Protein AF-A0A971QHP8-F1 (afdb_monomer)

Mean predicted aligned error: 18.19 Å

Radius of gyration: 30.32 Å; Cα contacts (8 Å, |Δi|>4): 96; chains: 1; bounding box: 69×42×91 Å

pLDDT: mean 71.65, std 21.39, range [34.53, 94.69]

Secondary structure (DSSP, 8-state):
--HHHHHHHSSHHHHHHHHHHTTS-EEHHHHHHHHT--HHHHHHHHHHHHHTTSEEEEEETTEEEEEE-HHHHHHHHHHHHHHH---------------S-S--------------PPP--PPPP----------------------------

Sequence (153 aa):
MSDACYKALADGHRRRILAALCRRAIRAGDLARLVGLAPNTLSFHLRSLLAAGLVTATRQGRFLWYEAAEDAVRHWLADVAAQFGEPAAGPRPTAPEIPAQAVKAKPKFKDSSSRGPRPRRRKTPSANAPRTQRSAIGTADSVPDDILPTELL

Foldseek 3Di:
DAPLVCVLCVDPLSVVLLVVQAVHKDWLVVSCVVSVHDSVVSVVSVVSCVVLVQKDWDDDPPTIIIHGPVVSVVVNVVVVCVVPNPPPPDPDPPDPPPPPPPDPDDPPPDDPPDDDDDDDDDDDDDDDDDDDDDDDDDDDDDDDDDDDDDDDD

Structure (mmCIF, N/CA/C/O backbone):
data_AF-A0A971QHP8-F1
#
_entry.id   AF-A0A971QHP8-F1
#
loop_
_atom_site.group_PDB
_atom_site.id
_atom_site.type_symbol
_atom_site.label_atom_id
_atom_site.label_alt_id
_atom_site.label_comp_id
_atom_site.label_asym_id
_atom_site.label_entity_id
_atom_site.label_seq_id
_atom_site.pdbx_PDB_ins_code
_atom_site.Cartn_x
_atom_site.Cartn_y
_atom_site.Cartn_z
_atom_site.occupancy
_atom_site.B_iso_or_equiv
_atom_site.auth_seq_id
_atom_site.auth_comp_id
_atom_site.auth_asym_id
_atom_site.auth_atom_id
_atom_site.pdbx_PDB_model_num
ATOM 1 N N . MET A 1 1 ? 14.252 3.553 -6.697 1.00 58.84 1 MET A N 1
ATOM 2 C CA . MET A 1 1 ? 13.129 3.460 -5.735 1.00 58.84 1 MET A CA 1
ATOM 3 C C . MET A 1 1 ? 12.355 2.138 -5.882 1.00 58.84 1 MET A C 1
ATOM 5 O O . MET A 1 1 ? 11.171 2.078 -5.578 1.00 58.84 1 MET A O 1
ATOM 9 N N . SER A 1 2 ? 12.997 1.056 -6.344 1.00 70.69 2 SER A N 1
ATOM 10 C CA . SER A 1 2 ? 12.253 0.017 -7.080 1.00 70.69 2 SER A CA 1
ATOM 11 C C . SER A 1 2 ? 12.137 -1.310 -6.321 1.00 70.69 2 SER A C 1
ATOM 13 O O . SER A 1 2 ? 11.046 -1.865 -6.236 1.00 70.69 2 SER A O 1
ATOM 15 N N . ASP A 1 3 ? 13.209 -1.784 -5.680 1.00 86.75 3 ASP A N 1
ATOM 16 C CA . ASP A 1 3 ? 13.229 -3.108 -5.031 1.00 86.75 3 ASP A CA 1
ATOM 17 C C . ASP A 1 3 ? 12.254 -3.224 -3.842 1.00 86.75 3 ASP A C 1
ATOM 19 O O . ASP A 1 3 ? 11.463 -4.166 -3.744 1.00 86.75 3 ASP A O 1
ATOM 23 N N . ALA A 1 4 ? 12.217 -2.200 -2.982 1.00 87.94 4 ALA A N 1
ATOM 24 C CA . ALA A 1 4 ? 11.292 -2.142 -1.850 1.00 87.94 4 ALA A CA 1
ATOM 25 C C . ALA A 1 4 ? 9.819 -2.141 -2.297 1.00 87.94 4 ALA A C 1
ATOM 27 O O . ALA A 1 4 ? 8.991 -2.825 -1.690 1.00 87.94 4 ALA A O 1
ATOM 28 N N . CYS A 1 5 ? 9.501 -1.431 -3.384 1.00 90.25 5 CYS A N 1
ATOM 29 C CA . CYS A 1 5 ? 8.164 -1.399 -3.976 1.00 90.25 5 CYS A CA 1
ATOM 30 C C . CYS A 1 5 ? 7.777 -2.764 -4.555 1.00 90.25 5 CYS A C 1
ATOM 32 O O . CYS A 1 5 ? 6.693 -3.262 -4.253 1.00 90.25 5 CYS A O 1
ATOM 34 N N . TYR A 1 6 ? 8.674 -3.426 -5.295 1.00 91.06 6 TYR A N 1
ATOM 35 C CA . TYR A 1 6 ? 8.429 -4.780 -5.806 1.00 91.06 6 TYR A CA 1
ATOM 36 C C . TYR A 1 6 ? 8.197 -5.784 -4.672 1.00 91.06 6 TYR A C 1
ATOM 38 O O . TYR A 1 6 ? 7.214 -6.530 -4.686 1.00 91.06 6 TYR A O 1
ATOM 46 N N . LYS A 1 7 ? 9.025 -5.753 -3.624 1.00 91.50 7 LYS A N 1
ATOM 47 C CA . LYS A 1 7 ? 8.861 -6.610 -2.441 1.00 91.50 7 LYS A CA 1
ATOM 48 C C . LYS A 1 7 ? 7.550 -6.326 -1.700 1.00 91.50 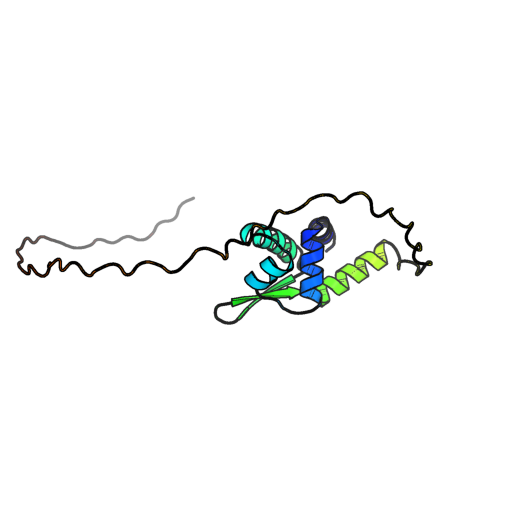7 LYS A C 1
ATOM 50 O O . LYS A 1 7 ? 6.845 -7.253 -1.277 1.00 91.50 7 LYS A O 1
ATOM 55 N N . ALA A 1 8 ? 7.178 -5.055 -1.560 1.00 91.56 8 ALA A N 1
ATOM 56 C CA . ALA A 1 8 ? 5.914 -4.655 -0.951 1.00 91.56 8 ALA A CA 1
ATOM 57 C C . ALA A 1 8 ? 4.704 -5.066 -1.805 1.00 91.56 8 ALA A C 1
ATOM 59 O O . ALA A 1 8 ? 3.673 -5.445 -1.255 1.00 91.56 8 ALA A O 1
ATOM 60 N N . LEU A 1 9 ? 4.815 -5.096 -3.128 1.00 91.06 9 LEU A N 1
ATOM 61 C CA . LEU A 1 9 ? 3.714 -5.477 -4.015 1.00 91.06 9 LEU A CA 1
ATOM 62 C C . LEU A 1 9 ? 3.669 -6.969 -4.353 1.00 91.06 9 LEU A C 1
ATOM 64 O O . LEU A 1 9 ? 2.664 -7.424 -4.898 1.00 91.06 9 LEU A O 1
ATOM 68 N N . ALA A 1 10 ? 4.677 -7.757 -3.970 1.00 92.19 10 ALA A N 1
ATOM 69 C CA . ALA A 1 10 ? 4.703 -9.206 -4.187 1.00 92.19 10 ALA A CA 1
ATOM 70 C C . ALA A 1 10 ? 3.540 -9.958 -3.497 1.00 92.19 10 ALA A C 1
ATOM 72 O O . ALA A 1 10 ? 3.102 -11.005 -3.970 1.00 92.19 10 ALA A O 1
ATOM 73 N N . ASP A 1 11 ? 2.965 -9.402 -2.427 1.00 93.31 11 ASP A N 1
ATOM 74 C CA . ASP A 1 11 ? 1.872 -10.021 -1.667 1.00 93.31 11 ASP A CA 1
ATOM 75 C C . ASP A 1 11 ? 0.479 -9.595 -2.152 1.00 93.31 11 ASP A C 1
ATOM 77 O O . ASP A 1 11 ? 0.194 -8.415 -2.374 1.00 93.31 11 ASP A O 1
ATOM 81 N N . GLY A 1 12 ? -0.424 -10.571 -2.273 1.00 92.75 12 GLY A N 1
ATOM 82 C CA . GLY A 1 12 ? -1.781 -10.344 -2.770 1.00 92.75 12 GLY A CA 1
ATOM 83 C C . GLY A 1 12 ? -2.645 -9.475 -1.853 1.00 92.75 12 GLY A C 1
ATOM 84 O O . GLY A 1 12 ? -3.439 -8.673 -2.349 1.00 92.75 12 GLY A O 1
ATOM 85 N N . HIS A 1 13 ? -2.487 -9.579 -0.531 1.00 92.38 13 HIS A N 1
ATOM 86 C CA . HIS A 1 13 ? -3.222 -8.735 0.410 1.00 92.38 13 HIS A CA 1
ATOM 87 C C . HIS A 1 13 ? -2.723 -7.290 0.365 1.00 92.38 13 HIS A C 1
ATOM 89 O O . HIS A 1 13 ? -3.545 -6.374 0.346 1.00 92.38 13 HIS A O 1
ATOM 95 N N . ARG A 1 14 ? -1.407 -7.071 0.252 1.00 93.94 14 ARG A N 1
ATOM 96 C CA . ARG A 1 14 ? -0.814 -5.732 0.084 1.00 93.94 14 ARG A CA 1
ATOM 97 C C . ARG A 1 14 ? -1.318 -5.038 -1.181 1.00 93.94 14 ARG A C 1
ATOM 99 O O . ARG A 1 14 ? -1.722 -3.880 -1.101 1.00 93.94 14 ARG A O 1
ATOM 106 N N . ARG A 1 15 ? -1.420 -5.753 -2.309 1.00 94.69 15 ARG A N 1
ATOM 107 C CA . ARG A 1 15 ? -2.021 -5.204 -3.543 1.00 94.69 15 ARG A CA 1
ATOM 108 C C . ARG A 1 15 ? -3.491 -4.819 -3.364 1.00 94.69 15 ARG A C 1
ATOM 110 O O . ARG A 1 15 ? -3.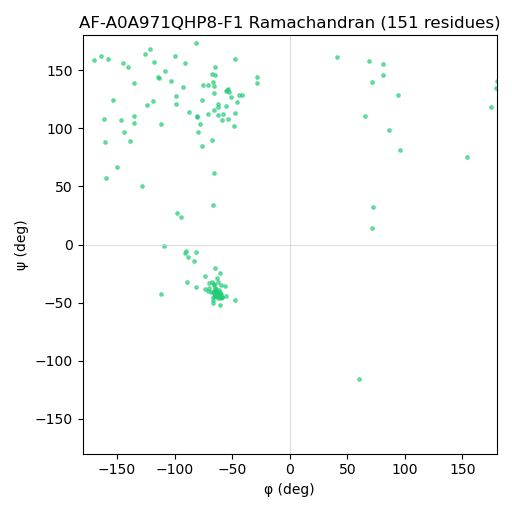901 -3.759 -3.823 1.00 94.69 15 ARG A O 1
ATOM 117 N N . ARG A 1 16 ? -4.285 -5.640 -2.664 1.00 93.75 16 ARG A N 1
ATOM 118 C CA . ARG A 1 16 ? -5.698 -5.327 -2.363 1.00 93.75 16 ARG A CA 1
ATOM 119 C C . ARG A 1 16 ? -5.841 -4.104 -1.460 1.00 93.75 16 ARG A C 1
ATOM 121 O O . ARG A 1 16 ? -6.721 -3.282 -1.696 1.00 93.75 16 ARG A O 1
ATOM 128 N N . ILE A 1 17 ? -4.981 -3.987 -0.447 1.00 94.12 17 ILE A N 1
ATOM 129 C CA . ILE A 1 17 ? -4.938 -2.826 0.448 1.00 94.12 17 ILE A CA 1
ATOM 130 C C . ILE A 1 17 ? -4.632 -1.564 -0.359 1.00 94.12 17 ILE A C 1
ATOM 132 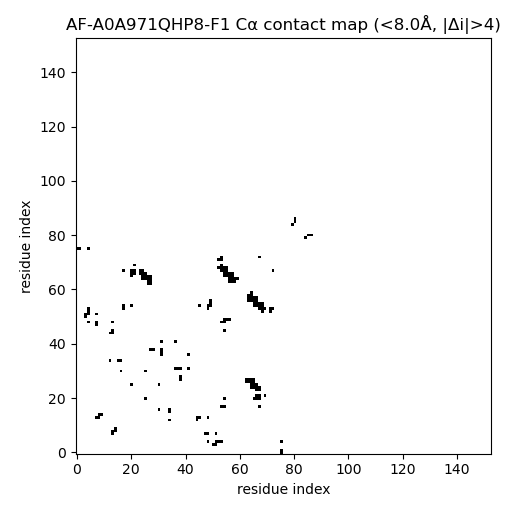O O . ILE A 1 17 ? -5.398 -0.607 -0.284 1.00 94.12 17 ILE A O 1
ATOM 136 N N . LEU A 1 18 ? -3.570 -1.581 -1.169 1.00 93.25 18 LEU A N 1
ATOM 137 C CA . LEU A 1 18 ? -3.194 -0.429 -1.985 1.00 93.25 18 LEU A CA 1
ATOM 138 C C . LEU A 1 18 ? -4.316 -0.040 -2.958 1.00 93.25 18 LEU A C 1
ATOM 140 O O . LEU A 1 18 ? -4.706 1.120 -2.995 1.00 93.25 18 LEU A O 1
ATOM 144 N N . ALA A 1 19 ? -4.915 -1.008 -3.658 1.00 92.75 19 ALA A N 1
ATOM 145 C CA . ALA A 1 19 ? -6.029 -0.754 -4.572 1.00 92.75 19 ALA A CA 1
ATOM 146 C C . ALA A 1 19 ? -7.248 -0.119 -3.876 1.00 92.75 19 ALA A C 1
ATOM 148 O O . ALA A 1 19 ? -7.935 0.710 -4.469 1.00 92.75 19 ALA A O 1
ATOM 149 N N . ALA A 1 20 ? -7.528 -0.484 -2.621 1.00 93.06 20 ALA A N 1
ATOM 150 C CA . ALA A 1 20 ? -8.586 0.154 -1.842 1.00 93.06 20 ALA A CA 1
ATOM 151 C C . ALA A 1 20 ? -8.234 1.608 -1.483 1.00 93.06 20 ALA A C 1
ATOM 153 O O . ALA A 1 20 ? -9.098 2.482 -1.572 1.00 93.06 20 ALA A O 1
ATOM 154 N N . LEU A 1 21 ? -6.975 1.862 -1.117 1.00 92.81 21 LEU A N 1
ATOM 155 C CA . LEU A 1 21 ? -6.473 3.178 -0.716 1.00 92.81 21 LEU A CA 1
ATOM 156 C C . LEU A 1 21 ? -6.297 4.148 -1.892 1.00 92.81 21 LEU A C 1
ATOM 158 O O . LEU A 1 21 ? -6.472 5.347 -1.705 1.00 92.81 21 LEU A O 1
ATOM 162 N N . CYS A 1 22 ? -6.052 3.647 -3.106 1.00 91.00 22 CYS A N 1
ATOM 163 C CA . CYS A 1 22 ? -6.045 4.462 -4.327 1.00 91.00 22 CYS A CA 1
ATOM 164 C C . CYS A 1 22 ? -7.421 5.059 -4.661 1.00 91.00 22 CYS A C 1
ATOM 166 O O . CYS A 1 22 ? -7.503 6.007 -5.430 1.00 91.00 22 CYS A O 1
ATOM 168 N N . ARG A 1 23 ? -8.517 4.503 -4.124 1.00 90.69 23 ARG A N 1
ATOM 169 C CA . ARG A 1 23 ? -9.875 5.008 -4.396 1.00 90.69 23 ARG A CA 1
ATOM 170 C C . ARG A 1 23 ? -10.301 6.092 -3.414 1.00 90.69 23 ARG A C 1
ATOM 172 O O . ARG A 1 23 ? -11.119 6.932 -3.769 1.00 90.69 23 ARG A O 1
ATOM 179 N N . ARG A 1 24 ? -9.835 6.010 -2.164 1.00 90.56 24 ARG A N 1
ATOM 180 C CA . ARG A 1 24 ? -10.126 6.968 -1.088 1.00 90.56 24 ARG A CA 1
ATOM 181 C C . ARG A 1 24 ? -9.249 6.698 0.130 1.00 90.56 24 ARG A C 1
ATOM 183 O O . ARG A 1 24 ? -8.854 5.557 0.363 1.00 90.56 24 ARG A O 1
ATOM 190 N N . ALA A 1 25 ? -9.090 7.707 0.982 1.00 91.62 25 ALA A N 1
ATOM 191 C CA . ALA A 1 25 ? -8.562 7.516 2.327 1.00 91.62 25 ALA A CA 1
ATOM 192 C C . ALA A 1 25 ? -9.524 6.668 3.188 1.00 91.62 25 ALA A C 1
ATOM 194 O O . ALA A 1 25 ? -10.749 6.849 3.167 1.00 91.62 25 ALA A O 1
ATOM 195 N N . ILE A 1 26 ? -8.979 5.718 3.954 1.00 91.25 26 ILE A N 1
ATOM 196 C CA . ILE A 1 26 ? -9.751 4.775 4.781 1.00 91.25 26 ILE A CA 1
ATOM 197 C C . ILE A 1 26 ? -9.116 4.662 6.171 1.00 91.25 26 ILE A C 1
ATOM 199 O O . ILE A 1 26 ? -7.899 4.575 6.322 1.00 91.25 26 ILE A O 1
ATOM 203 N N . ARG A 1 27 ? -9.950 4.617 7.217 1.00 93.50 27 ARG A N 1
ATOM 204 C CA . ARG A 1 27 ? -9.498 4.369 8.595 1.00 93.50 27 ARG A CA 1
ATOM 205 C C . ARG A 1 27 ? -8.975 2.946 8.761 1.00 93.50 27 ARG A C 1
ATOM 207 O O . ARG A 1 27 ? -9.568 2.009 8.230 1.00 93.50 27 ARG A O 1
ATOM 214 N N . ALA A 1 28 ? -7.970 2.763 9.616 1.00 86.56 28 ALA A N 1
ATOM 215 C CA . ALA A 1 28 ? -7.362 1.455 9.903 1.00 86.56 28 ALA A CA 1
ATOM 216 C C . ALA A 1 28 ? -8.392 0.336 10.179 1.00 86.56 28 ALA A C 1
ATOM 218 O O . ALA A 1 28 ? -8.331 -0.748 9.603 1.00 86.56 28 ALA A O 1
ATOM 219 N N . GLY A 1 29 ? -9.381 0.618 11.036 1.00 87.94 29 GLY A N 1
ATOM 220 C CA . GLY A 1 29 ? -10.411 -0.355 11.411 1.00 87.94 29 GLY A CA 1
ATOM 221 C C . GLY A 1 29 ? -11.403 -0.680 10.290 1.00 87.94 29 GLY A C 1
ATOM 222 O O . GLY A 1 29 ? -11.858 -1.817 10.187 1.00 87.94 29 GLY A O 1
ATOM 223 N N . ASP A 1 30 ? -11.723 0.292 9.432 1.00 90.00 30 ASP A N 1
ATOM 224 C CA . ASP A 1 30 ? -12.583 0.068 8.263 1.00 90.00 30 ASP A CA 1
ATOM 225 C C . ASP A 1 30 ? -11.837 -0.707 7.175 1.00 90.00 30 ASP A C 1
ATOM 227 O O . ASP A 1 30 ? -12.406 -1.600 6.550 1.00 90.00 30 ASP A O 1
ATOM 231 N N . LEU A 1 31 ? -10.548 -0.412 6.992 1.00 91.50 31 LEU A N 1
ATOM 232 C CA . LEU A 1 31 ? -9.680 -1.090 6.037 1.00 91.50 31 LEU A CA 1
ATOM 233 C C . LEU A 1 31 ? -9.510 -2.576 6.388 1.00 91.50 31 LEU A C 1
ATOM 235 O O . LEU A 1 31 ? -9.589 -3.428 5.505 1.00 91.50 31 LEU A O 1
ATOM 239 N N . ALA A 1 32 ? -9.367 -2.898 7.679 1.00 90.56 32 ALA A N 1
ATOM 240 C CA . ALA A 1 32 ? -9.304 -4.280 8.162 1.00 90.56 32 ALA A CA 1
ATOM 241 C C . ALA A 1 32 ? -10.570 -5.066 7.798 1.00 90.56 32 ALA A C 1
ATOM 243 O O . ALA A 1 32 ? -10.485 -6.178 7.276 1.00 90.56 32 ALA A O 1
ATOM 244 N N . ARG A 1 33 ? -11.745 -4.455 8.007 1.00 90.69 33 ARG A N 1
ATOM 245 C CA . ARG A 1 33 ? -13.038 -5.046 7.638 1.00 90.69 33 ARG A CA 1
ATOM 246 C C . ARG A 1 33 ? -13.187 -5.218 6.130 1.00 90.69 33 ARG A C 1
ATOM 248 O O . ARG A 1 33 ? -13.647 -6.265 5.694 1.00 90.69 33 ARG A O 1
ATOM 255 N N . LEU A 1 34 ? -12.780 -4.219 5.348 1.00 90.25 34 LEU A N 1
ATOM 256 C CA . LEU A 1 34 ? -12.912 -4.226 3.890 1.00 90.25 34 LEU A CA 1
ATOM 257 C C . LEU A 1 34 ? -12.070 -5.328 3.236 1.00 90.25 34 LEU A C 1
ATOM 259 O O . LEU A 1 34 ? -12.531 -5.977 2.303 1.00 90.25 34 LEU A O 1
ATOM 263 N N . VAL A 1 35 ? -10.850 -5.553 3.728 1.00 89.69 35 VAL A N 1
ATOM 264 C CA . VAL A 1 35 ? -9.937 -6.575 3.183 1.00 89.69 35 VAL A CA 1
ATOM 265 C C . VAL A 1 35 ? -10.146 -7.948 3.848 1.00 89.69 35 VAL A C 1
ATOM 267 O O . VAL A 1 35 ? -9.632 -8.952 3.357 1.00 89.69 35 VAL A O 1
ATOM 270 N N . GLY A 1 36 ? -10.919 -8.014 4.938 1.00 90.75 36 GLY A N 1
ATOM 271 C CA . GLY A 1 36 ? -11.182 -9.247 5.683 1.00 90.75 36 GLY A CA 1
ATOM 272 C C . GLY A 1 36 ? -9.975 -9.741 6.486 1.00 90.75 36 GLY A C 1
ATOM 273 O O . GLY A 1 36 ? -9.784 -10.946 6.629 1.00 90.75 36 GLY A O 1
ATOM 274 N N . LEU A 1 37 ? -9.136 -8.825 6.980 1.00 90.88 37 LEU A N 1
ATOM 275 C CA . LEU A 1 37 ? -7.917 -9.144 7.727 1.00 90.88 37 LEU A CA 1
ATOM 276 C C . LEU A 1 37 ? -8.051 -8.803 9.210 1.00 90.88 37 LEU A C 1
ATOM 278 O O . LEU A 1 37 ? -8.698 -7.827 9.593 1.00 90.88 37 LEU A O 1
ATOM 282 N N . ALA A 1 38 ? -7.360 -9.575 10.050 1.00 92.06 38 ALA A N 1
ATOM 283 C CA . ALA A 1 38 ? -7.202 -9.233 11.456 1.00 92.06 38 ALA A CA 1
ATOM 284 C C . ALA A 1 38 ? -6.391 -7.923 11.608 1.00 92.06 38 ALA A C 1
ATOM 286 O O . ALA A 1 38 ? -5.449 -7.700 10.840 1.00 92.06 38 ALA A O 1
ATOM 287 N N . PRO A 1 39 ? -6.679 -7.075 12.618 1.00 87.44 39 PRO A N 1
ATOM 288 C CA . PRO A 1 39 ? -5.992 -5.789 12.801 1.00 87.44 39 PRO A CA 1
ATOM 289 C C . PRO A 1 39 ? -4.463 -5.896 12.923 1.00 87.44 39 PRO A C 1
ATOM 291 O O . PRO A 1 39 ? -3.734 -5.049 12.404 1.00 87.44 39 PRO A O 1
ATOM 294 N N . ASN A 1 40 ? -3.968 -6.958 13.568 1.00 90.56 40 ASN A N 1
ATOM 295 C CA . ASN A 1 40 ? -2.532 -7.202 13.715 1.00 90.56 40 ASN A CA 1
ATOM 296 C C . ASN A 1 40 ? -1.869 -7.495 12.355 1.00 90.56 40 ASN A C 1
ATOM 298 O O . ASN A 1 40 ? -0.879 -6.868 11.980 1.00 90.56 40 ASN A O 1
ATOM 302 N N . THR A 1 41 ? -2.482 -8.384 11.568 1.00 91.19 41 THR A N 1
ATOM 303 C CA . THR A 1 41 ? -2.030 -8.731 10.214 1.00 91.19 41 THR A CA 1
ATOM 304 C C . THR A 1 41 ? -2.061 -7.516 9.290 1.00 91.19 41 THR A C 1
ATOM 306 O O . THR A 1 41 ? -1.092 -7.259 8.579 1.00 91.19 41 THR A O 1
ATOM 309 N N . LEU A 1 42 ? -3.124 -6.707 9.345 1.00 92.38 42 LEU A N 1
ATOM 310 C CA . LEU A 1 42 ? -3.202 -5.469 8.569 1.00 92.38 42 LEU A CA 1
ATOM 311 C C . LEU A 1 42 ? -2.049 -4.515 8.917 1.00 92.38 42 LEU A C 1
ATOM 313 O O . LEU A 1 42 ? -1.401 -3.986 8.019 1.00 92.38 42 LEU A O 1
ATOM 317 N N . SER A 1 43 ? -1.757 -4.334 10.206 1.00 91.88 43 SER A N 1
ATOM 318 C CA . SER A 1 43 ? -0.677 -3.453 10.674 1.00 91.88 43 SER A CA 1
ATOM 319 C C . SER A 1 43 ? 0.703 -3.908 10.188 1.00 91.88 43 SER A C 1
ATOM 321 O O . SER A 1 43 ? 1.584 -3.083 9.942 1.00 91.88 43 SER A O 1
ATOM 323 N N . PHE A 1 44 ? 0.912 -5.218 10.029 1.00 92.44 44 PHE A N 1
ATOM 324 C CA . PHE A 1 44 ? 2.119 -5.763 9.406 1.00 92.44 44 PHE A CA 1
ATOM 325 C C . PHE A 1 44 ? 2.206 -5.400 7.916 1.00 92.44 44 PHE A C 1
ATOM 327 O O . PHE A 1 44 ? 3.208 -4.836 7.482 1.00 92.44 44 PHE A O 1
ATOM 334 N N . HIS A 1 45 ? 1.141 -5.637 7.145 1.00 93.00 45 HIS A N 1
ATOM 335 C CA . HIS A 1 45 ? 1.100 -5.288 5.720 1.00 93.00 45 HIS A CA 1
ATOM 336 C C . HIS A 1 45 ? 1.263 -3.780 5.473 1.00 93.00 45 HIS A C 1
ATOM 338 O O . HIS A 1 45 ? 1.995 -3.384 4.565 1.00 93.00 45 HIS A O 1
ATOM 344 N N . LEU A 1 46 ? 0.627 -2.945 6.299 1.00 92.69 46 LEU A N 1
ATOM 345 C CA . LEU A 1 46 ? 0.727 -1.487 6.219 1.00 92.69 46 LEU A CA 1
ATOM 346 C C . LEU A 1 46 ? 2.140 -0.990 6.517 1.00 92.69 46 LEU A C 1
ATOM 348 O O . LEU A 1 46 ? 2.598 -0.084 5.835 1.00 92.69 46 LEU A O 1
ATOM 352 N N . ARG A 1 47 ? 2.863 -1.601 7.465 1.00 93.38 47 ARG A N 1
ATOM 353 C CA . ARG A 1 47 ? 4.274 -1.260 7.711 1.00 93.38 47 ARG A CA 1
ATOM 354 C C . ARG A 1 47 ? 5.145 -1.497 6.482 1.00 93.38 47 ARG A C 1
ATOM 356 O O . ARG A 1 47 ? 5.952 -0.638 6.154 1.00 93.38 47 ARG A O 1
ATOM 363 N N . SER A 1 48 ? 4.967 -2.618 5.781 1.00 93.06 48 SER A N 1
ATOM 364 C CA . SER A 1 48 ? 5.711 -2.872 4.538 1.00 93.06 48 SER A CA 1
ATOM 365 C C . SER A 1 48 ? 5.364 -1.873 3.433 1.00 93.06 48 SER A C 1
ATOM 367 O O . SER A 1 48 ? 6.254 -1.441 2.711 1.00 93.06 48 SER A O 1
ATOM 369 N N . LEU A 1 49 ? 4.088 -1.499 3.303 1.00 92.00 49 LEU A N 1
ATOM 370 C CA . LEU A 1 49 ? 3.651 -0.525 2.300 1.00 92.00 49 LEU A CA 1
ATOM 371 C C . LEU A 1 49 ? 4.129 0.904 2.628 1.00 92.00 49 LEU A C 1
ATOM 373 O O . LEU A 1 49 ? 4.532 1.627 1.721 1.00 92.00 49 LEU A O 1
ATOM 377 N N . LEU A 1 50 ? 4.144 1.283 3.911 1.00 93.06 50 LEU A N 1
ATOM 378 C CA . LEU A 1 50 ? 4.704 2.549 4.400 1.00 93.06 50 LEU A CA 1
ATOM 379 C C . LEU A 1 50 ? 6.217 2.614 4.179 1.00 93.06 50 LEU A C 1
ATOM 381 O O . LEU A 1 50 ? 6.721 3.623 3.705 1.00 93.06 50 LEU A O 1
ATOM 385 N N . ALA A 1 51 ? 6.939 1.529 4.478 1.00 92.12 51 ALA A N 1
ATOM 386 C CA . ALA A 1 51 ? 8.383 1.451 4.255 1.00 92.12 51 ALA A CA 1
ATOM 387 C C . ALA A 1 51 ? 8.755 1.564 2.766 1.00 92.12 51 ALA A C 1
ATOM 389 O O . ALA A 1 51 ? 9.829 2.055 2.440 1.00 92.12 51 ALA A O 1
ATOM 390 N N . ALA A 1 52 ? 7.866 1.130 1.868 1.00 92.06 52 ALA A N 1
ATOM 391 C CA . ALA A 1 52 ? 8.017 1.316 0.428 1.00 92.06 52 ALA A CA 1
ATOM 392 C C . ALA A 1 52 ? 7.575 2.708 -0.066 1.00 92.06 52 ALA A C 1
ATOM 394 O O . ALA A 1 52 ? 7.746 3.007 -1.241 1.00 92.06 52 ALA A O 1
ATOM 395 N N . GLY A 1 53 ? 6.985 3.549 0.792 1.00 92.62 53 GLY A N 1
ATOM 396 C CA . GLY A 1 53 ? 6.504 4.882 0.420 1.00 92.62 53 GLY A CA 1
ATOM 397 C C . GLY A 1 53 ? 5.260 4.892 -0.476 1.00 92.62 53 GLY A C 1
ATOM 398 O O . GLY A 1 53 ? 4.937 5.925 -1.047 1.00 92.62 53 GLY A O 1
ATOM 399 N N . LEU A 1 54 ? 4.547 3.766 -0.611 1.00 92.12 54 LEU A N 1
ATOM 400 C CA . LEU A 1 54 ? 3.365 3.652 -1.486 1.00 92.12 54 LEU A CA 1
ATOM 401 C C . LEU A 1 54 ? 2.069 4.158 -0.831 1.00 92.12 54 LEU A C 1
ATOM 403 O O . LEU A 1 54 ? 1.050 4.351 -1.492 1.00 92.12 54 LEU A O 1
ATOM 407 N N . VAL A 1 55 ? 2.090 4.344 0.484 1.00 93.94 55 VAL A N 1
ATOM 408 C CA . VAL A 1 55 ? 0.963 4.804 1.301 1.00 93.94 55 VAL A CA 1
ATOM 409 C C . VAL A 1 55 ? 1.475 5.763 2.353 1.00 93.94 55 VAL A C 1
ATOM 411 O O . VAL A 1 55 ? 2.609 5.643 2.813 1.00 93.94 55 VAL A O 1
ATOM 414 N N . THR A 1 56 ? 0.603 6.662 2.778 1.00 93.00 56 THR A N 1
ATOM 415 C CA . THR A 1 56 ? 0.826 7.573 3.896 1.00 93.00 56 THR A CA 1
ATOM 416 C C . THR A 1 56 ? -0.193 7.300 4.996 1.00 93.00 56 THR A C 1
ATOM 418 O O . THR A 1 56 ? -1.250 6.694 4.785 1.00 93.00 56 THR A O 1
ATOM 421 N N . ALA A 1 57 ? 0.170 7.689 6.216 1.00 92.06 57 ALA A N 1
ATOM 422 C CA . ALA A 1 57 ? -0.678 7.561 7.386 1.00 92.06 57 ALA A CA 1
ATOM 423 C C . ALA A 1 57 ? -0.849 8.935 8.032 1.00 92.06 57 ALA A C 1
ATOM 425 O O . ALA A 1 57 ? 0.122 9.531 8.493 1.00 92.06 57 ALA A O 1
ATOM 426 N N . THR A 1 58 ? -2.090 9.400 8.112 1.00 90.31 58 THR A N 1
ATOM 427 C CA . THR A 1 58 ? -2.431 10.716 8.650 1.00 90.31 58 THR A CA 1
ATOM 428 C C . THR A 1 58 ? -3.332 10.540 9.864 1.00 90.31 58 THR A C 1
ATOM 430 O O . THR A 1 58 ? -4.387 9.898 9.812 1.00 90.31 58 THR A O 1
ATOM 433 N N . ARG A 1 59 ? -2.919 11.090 11.007 1.00 89.88 59 ARG A N 1
ATOM 434 C CA . ARG A 1 59 ? -3.725 11.044 12.229 1.00 89.88 59 ARG A CA 1
ATOM 435 C C . ARG A 1 59 ? -4.678 12.234 12.251 1.00 89.88 59 ARG A C 1
ATOM 437 O O . ARG A 1 59 ? -4.244 13.369 12.393 1.00 89.88 59 ARG A O 1
ATOM 444 N N . GLN A 1 60 ? -5.978 11.962 12.169 1.00 85.62 60 GLN A N 1
ATOM 445 C CA . GLN A 1 60 ? -7.022 12.977 12.318 1.00 85.62 60 GLN A CA 1
ATOM 446 C C . GLN A 1 60 ? -7.798 12.714 13.611 1.00 85.62 60 GLN A C 1
ATOM 448 O O . GLN A 1 60 ? -8.605 11.782 13.719 1.00 85.62 60 GLN A O 1
ATOM 453 N N . GLY A 1 61 ? -7.500 13.520 14.632 1.00 88.19 61 GLY A N 1
ATOM 454 C CA . GLY A 1 61 ? -8.063 13.390 15.972 1.00 88.19 61 GLY A CA 1
ATOM 455 C C . GLY A 1 61 ? -7.734 12.039 16.618 1.00 88.19 61 GLY A C 1
ATOM 456 O O . GLY A 1 61 ? -6.577 11.716 16.903 1.00 88.19 61 GLY A O 1
ATOM 457 N N . ARG A 1 62 ? -8.775 11.237 16.872 1.00 84.31 62 ARG A N 1
ATOM 458 C CA . ARG A 1 62 ? -8.663 9.915 17.520 1.00 84.31 62 ARG A CA 1
ATOM 459 C C . ARG A 1 62 ? -8.465 8.766 16.529 1.00 84.31 62 ARG A C 1
ATOM 461 O O . ARG A 1 62 ? -8.261 7.637 16.966 1.00 84.31 62 ARG A O 1
ATOM 468 N N . PHE A 1 63 ? -8.535 9.032 15.224 1.00 84.06 63 PHE A N 1
ATOM 469 C CA . PHE A 1 63 ? -8.470 8.007 14.186 1.00 84.06 63 PHE A CA 1
ATOM 470 C C . PHE A 1 63 ? -7.202 8.136 13.342 1.00 84.06 63 PHE A C 1
ATOM 472 O O . PHE A 1 63 ? -6.745 9.237 13.035 1.00 84.06 63 PHE A O 1
ATOM 479 N N . LEU A 1 64 ? -6.659 6.984 12.948 1.00 88.31 64 LEU A N 1
ATOM 480 C CA . LEU A 1 64 ? -5.565 6.886 11.991 1.00 88.31 64 LEU A CA 1
ATOM 481 C C . LEU A 1 64 ? -6.136 6.546 10.614 1.00 88.31 64 LEU A C 1
ATOM 483 O O . LEU A 1 64 ? -6.817 5.523 10.449 1.00 88.31 64 LEU A O 1
ATOM 487 N N . TRP A 1 65 ? -5.875 7.429 9.660 1.00 91.88 65 TRP A N 1
ATOM 488 C CA . TRP A 1 65 ? -6.285 7.307 8.272 1.00 91.88 65 TRP A CA 1
ATOM 489 C C . TRP A 1 65 ? -5.098 6.882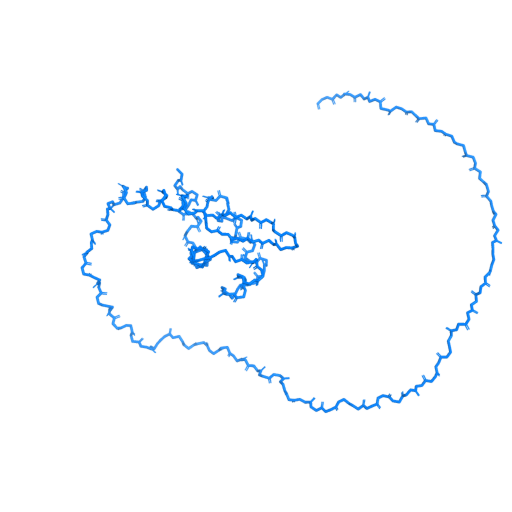 7.431 1.00 91.88 65 TRP A C 1
ATOM 491 O O . TRP A 1 65 ? -3.980 7.334 7.659 1.00 91.88 65 TRP A O 1
ATOM 501 N N . TYR A 1 66 ? -5.365 6.007 6.475 1.00 93.38 66 TYR A N 1
ATOM 502 C CA . TYR A 1 66 ? -4.408 5.602 5.464 1.00 93.38 66 TYR A CA 1
ATOM 503 C C . TYR A 1 66 ? -4.904 6.068 4.108 1.00 93.38 66 TYR A C 1
ATOM 505 O O . TYR A 1 66 ? -6.108 6.026 3.842 1.00 93.38 66 TYR A O 1
ATOM 513 N N . GLU A 1 67 ? -3.974 6.469 3.260 1.00 93.00 67 GLU A N 1
ATOM 514 C CA . GLU A 1 67 ? -4.221 6.900 1.888 1.00 93.00 67 GLU A CA 1
ATOM 515 C C . GLU A 1 67 ? -3.055 6.455 0.999 1.00 93.00 67 GLU A C 1
ATOM 517 O O . GLU A 1 67 ? -1.963 6.155 1.492 1.00 93.00 67 GLU A O 1
ATOM 522 N N . ALA A 1 68 ? -3.305 6.323 -0.302 1.00 93.81 68 ALA A N 1
ATOM 523 C CA . ALA A 1 68 ? -2.244 6.026 -1.254 1.00 93.81 68 ALA A CA 1
ATOM 524 C C . ALA A 1 68 ? -1.403 7.284 -1.490 1.00 93.81 68 ALA A C 1
ATOM 526 O O . ALA A 1 68 ? -1.951 8.368 -1.679 1.00 93.81 68 ALA A O 1
ATOM 527 N N . ALA A 1 69 ? -0.082 7.125 -1.524 1.00 93.62 69 ALA A N 1
ATOM 528 C CA . ALA A 1 69 ? 0.818 8.188 -1.948 1.00 93.62 69 ALA A CA 1
ATOM 529 C C . ALA A 1 69 ? 0.742 8.287 -3.479 1.00 93.62 69 ALA A C 1
ATOM 531 O O . ALA A 1 69 ? 1.512 7.632 -4.179 1.00 93.62 69 ALA A O 1
ATOM 532 N N . GLU A 1 70 ? -0.244 9.023 -3.999 1.00 90.25 70 GLU A N 1
ATOM 533 C CA . GLU A 1 70 ? -0.597 9.001 -5.425 1.00 90.25 70 GLU A CA 1
ATOM 534 C C . GLU A 1 70 ? 0.601 9.313 -6.330 1.00 90.25 70 GLU A C 1
ATOM 536 O O . GLU A 1 70 ? 0.851 8.575 -7.284 1.00 90.25 70 GLU A O 1
ATOM 541 N N . ASP A 1 71 ? 1.391 10.329 -5.983 1.00 90.69 71 ASP A N 1
ATOM 542 C CA . ASP A 1 71 ? 2.591 10.700 -6.736 1.00 90.69 71 ASP A CA 1
ATOM 543 C C . ASP A 1 71 ? 3.646 9.590 -6.726 1.00 90.69 71 ASP A C 1
ATOM 545 O O . ASP A 1 71 ? 4.206 9.253 -7.769 1.00 90.69 71 ASP A O 1
ATOM 549 N N . ALA A 1 72 ? 3.883 8.964 -5.569 1.00 90.31 72 ALA A N 1
ATOM 550 C CA . ALA A 1 72 ? 4.849 7.875 -5.442 1.00 90.31 72 ALA A CA 1
ATOM 551 C C . ALA A 1 72 ? 4.407 6.631 -6.226 1.00 90.31 72 ALA A C 1
ATOM 553 O O . ALA A 1 72 ? 5.220 5.996 -6.897 1.00 90.31 72 ALA A O 1
ATOM 554 N N . VAL A 1 73 ? 3.113 6.303 -6.186 1.00 90.69 73 VAL A N 1
ATOM 555 C CA . VAL A 1 73 ? 2.531 5.202 -6.965 1.00 90.69 73 VAL A CA 1
ATOM 556 C C . VAL A 1 73 ? 2.631 5.495 -8.462 1.00 90.69 73 VAL A C 1
ATOM 558 O O . VAL A 1 73 ? 3.014 4.612 -9.226 1.00 90.69 73 VAL A O 1
ATOM 561 N N . ARG A 1 74 ? 2.327 6.725 -8.890 1.00 91.31 74 ARG A N 1
ATOM 562 C CA . ARG A 1 74 ? 2.408 7.144 -10.296 1.00 91.31 74 ARG A CA 1
ATOM 563 C C . ARG A 1 74 ? 3.844 7.110 -10.812 1.00 91.31 74 ARG A C 1
ATOM 565 O O . ARG A 1 74 ? 4.076 6.600 -11.903 1.00 91.31 74 ARG A O 1
ATOM 572 N N . HIS A 1 75 ? 4.794 7.601 -10.021 1.00 91.12 75 HIS A N 1
ATOM 573 C CA . HIS A 1 75 ? 6.214 7.547 -10.353 1.00 91.12 75 HIS A CA 1
ATOM 574 C C . HIS A 1 75 ? 6.704 6.101 -10.460 1.00 91.12 75 HIS A C 1
ATOM 576 O O . HIS A 1 75 ? 7.321 5.736 -11.453 1.00 91.12 75 HIS A O 1
ATOM 582 N N . TRP A 1 76 ? 6.333 5.243 -9.504 1.00 90.62 76 TRP A N 1
ATOM 583 C CA . TRP A 1 76 ? 6.668 3.821 -9.565 1.00 90.62 76 TRP A CA 1
ATOM 584 C C . TRP A 1 76 ? 6.077 3.129 -10.803 1.00 90.62 76 TRP A C 1
ATOM 586 O O . TRP A 1 76 ? 6.763 2.343 -11.447 1.00 90.62 76 TRP A O 1
ATOM 596 N N . LEU A 1 77 ? 4.828 3.428 -11.175 1.00 89.50 77 LEU A N 1
ATOM 597 C CA . LEU A 1 77 ? 4.219 2.887 -12.396 1.00 89.50 77 LEU A CA 1
ATOM 598 C C . LEU A 1 77 ? 4.952 3.349 -13.662 1.00 89.50 77 LEU A C 1
ATOM 600 O O . LEU A 1 77 ? 5.165 2.538 -14.560 1.00 89.50 77 LEU A O 1
ATOM 604 N N . ALA A 1 78 ? 5.356 4.620 -13.721 1.00 89.88 78 ALA A N 1
ATOM 605 C CA . ALA A 1 78 ? 6.138 5.154 -14.831 1.00 89.88 78 ALA A CA 1
ATOM 606 C C . ALA A 1 78 ? 7.521 4.486 -14.926 1.00 89.88 78 ALA A C 1
ATOM 608 O O . ALA A 1 78 ? 7.935 4.105 -16.018 1.00 89.88 78 ALA A O 1
ATOM 609 N N . ASP A 1 79 ? 8.194 4.264 -13.793 1.00 89.56 79 ASP A N 1
ATOM 610 C CA . ASP A 1 79 ? 9.469 3.539 -13.735 1.00 89.56 79 ASP A CA 1
ATOM 611 C C . ASP A 1 79 ? 9.323 2.101 -14.257 1.00 89.56 79 ASP A C 1
ATOM 613 O O . ASP A 1 79 ? 10.150 1.626 -15.037 1.00 89.56 79 ASP A O 1
ATOM 617 N N . VAL A 1 80 ? 8.257 1.401 -13.851 1.00 89.25 80 VAL A N 1
ATOM 618 C CA . VAL A 1 80 ? 7.952 0.038 -14.317 1.00 89.25 80 VAL A CA 1
ATOM 619 C C . VAL A 1 80 ? 7.699 0.030 -15.827 1.00 89.25 80 VAL A C 1
ATOM 621 O O . VAL A 1 80 ? 8.258 -0.811 -16.530 1.00 89.25 80 VAL A O 1
ATOM 624 N N . ALA A 1 81 ? 6.899 0.969 -16.340 1.00 87.88 81 ALA A N 1
ATOM 625 C CA . ALA A 1 81 ? 6.619 1.088 -17.771 1.00 87.88 81 ALA A CA 1
ATOM 626 C C . ALA A 1 81 ? 7.883 1.425 -18.579 1.00 87.88 81 ALA A C 1
ATOM 628 O O . ALA A 1 81 ? 8.099 0.866 -19.650 1.00 87.88 81 ALA A O 1
ATOM 629 N N . ALA A 1 82 ? 8.771 2.271 -18.055 1.00 88.19 82 ALA A N 1
ATOM 630 C CA . ALA A 1 82 ? 10.054 2.559 -18.693 1.00 88.19 82 ALA A CA 1
ATOM 631 C C . ALA A 1 82 ? 10.980 1.329 -18.724 1.00 88.19 82 ALA A C 1
ATOM 633 O O . ALA A 1 82 ? 11.734 1.145 -19.677 1.00 88.19 82 ALA A O 1
ATOM 634 N N . GLN A 1 83 ? 10.920 0.478 -17.696 1.00 86.38 83 GLN A N 1
ATOM 635 C CA . GLN A 1 83 ? 11.793 -0.687 -17.553 1.00 86.38 83 GLN A CA 1
ATOM 636 C C . GLN A 1 83 ? 11.337 -1.902 -18.375 1.00 86.38 83 GLN A C 1
ATOM 638 O O . GLN A 1 83 ? 12.179 -2.637 -18.890 1.00 86.38 83 GLN A O 1
ATOM 643 N N . PHE A 1 84 ? 10.026 -2.123 -18.500 1.00 84.69 84 PHE A N 1
ATOM 644 C CA . PHE A 1 84 ? 9.452 -3.279 -19.205 1.00 84.69 84 PHE A CA 1
ATOM 645 C C . PHE A 1 84 ? 8.765 -2.919 -20.532 1.00 84.69 84 PHE A C 1
ATOM 647 O O . PHE A 1 84 ? 8.291 -3.813 -21.233 1.00 84.69 84 PHE A O 1
ATOM 654 N N . GLY A 1 85 ? 8.742 -1.633 -20.891 1.00 78.38 85 GLY A N 1
ATOM 655 C CA . GLY A 1 85 ? 7.918 -1.092 -21.967 1.00 78.38 85 GLY A CA 1
ATOM 656 C C . GLY A 1 85 ? 6.478 -0.845 -21.509 1.00 78.38 85 GLY A C 1
ATOM 657 O O . GLY A 1 85 ? 5.981 -1.485 -20.578 1.00 78.38 85 GLY A O 1
ATOM 658 N N . GLU A 1 86 ? 5.788 0.084 -22.177 1.00 63.94 86 GLU A N 1
ATOM 659 C CA . GLU A 1 86 ? 4.328 0.168 -22.083 1.00 63.94 86 GLU A CA 1
ATOM 660 C C . GLU A 1 86 ? 3.758 -1.219 -22.400 1.00 63.94 86 GLU A C 1
ATOM 662 O O . GLU A 1 86 ? 4.175 -1.820 -23.402 1.00 63.94 86 GLU A O 1
ATOM 667 N N . PRO A 1 87 ? 2.831 -1.762 -21.586 1.00 59.34 87 PRO A N 1
ATOM 668 C CA . PRO A 1 87 ? 2.141 -2.970 -21.975 1.00 59.34 87 PRO A CA 1
ATOM 669 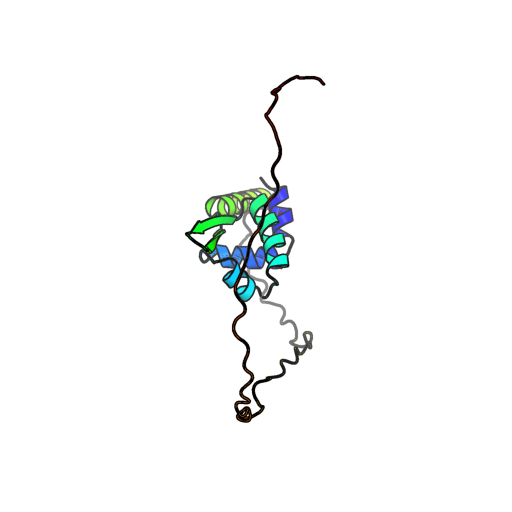C C . PRO A 1 87 ? 1.444 -2.628 -23.281 1.00 59.34 87 PRO A C 1
ATOM 671 O O . PRO A 1 87 ? 0.480 -1.859 -23.290 1.00 59.34 87 PRO A O 1
ATOM 674 N N . ALA A 1 88 ? 1.956 -3.161 -24.394 1.00 54.28 88 ALA A N 1
ATOM 675 C CA . ALA A 1 88 ? 1.249 -3.101 -25.653 1.00 54.28 88 ALA A CA 1
ATOM 676 C C . ALA A 1 88 ? -0.185 -3.498 -25.321 1.00 54.28 88 ALA A C 1
ATOM 678 O O . ALA A 1 88 ? -0.408 -4.546 -24.704 1.00 54.28 88 ALA A O 1
ATOM 679 N N . ALA A 1 89 ? -1.137 -2.624 -25.640 1.00 54.47 89 ALA A N 1
ATOM 680 C CA . ALA A 1 89 ? -2.556 -2.903 -25.545 1.00 54.47 89 ALA A CA 1
ATOM 681 C C . ALA A 1 89 ? -2.900 -4.003 -26.567 1.00 54.47 89 ALA A C 1
ATOM 683 O O . ALA A 1 89 ? -3.626 -3.787 -27.529 1.00 54.47 89 ALA A O 1
ATOM 684 N N . GLY A 1 90 ? -2.304 -5.184 -26.412 1.00 54.47 90 GLY A N 1
ATOM 685 C CA . GLY A 1 90 ? -2.678 -6.391 -27.104 1.00 54.47 90 GLY A CA 1
ATOM 686 C C . GLY A 1 90 ? -4.079 -6.777 -26.646 1.00 54.47 90 GLY A C 1
ATOM 687 O O . GLY A 1 90 ? -4.493 -6.412 -25.535 1.00 54.47 90 GLY A O 1
ATOM 688 N N . PRO A 1 91 ? -4.836 -7.486 -27.495 1.00 54.19 91 PRO A N 1
ATOM 689 C CA . PRO A 1 91 ? -6.162 -7.945 -27.132 1.00 54.19 91 PRO A CA 1
ATOM 690 C C . PRO A 1 91 ? -6.042 -8.661 -25.792 1.00 54.19 91 PRO A C 1
ATOM 692 O O . PRO A 1 91 ? -5.194 -9.541 -25.627 1.00 54.19 91 PRO A O 1
ATOM 695 N N . ARG A 1 92 ? -6.862 -8.244 -24.815 1.00 50.09 92 ARG A N 1
ATOM 696 C CA . ARG A 1 92 ? -7.038 -9.010 -23.579 1.00 50.09 92 ARG A CA 1
ATOM 697 C C . ARG A 1 92 ? -7.171 -10.466 -24.023 1.00 50.09 92 ARG A C 1
ATOM 699 O O . ARG A 1 92 ? -8.005 -10.697 -24.903 1.00 50.09 92 ARG A O 1
ATOM 706 N N . PRO A 1 93 ? -6.410 -11.431 -23.481 1.00 55.66 93 PRO A N 1
ATOM 707 C CA . PRO A 1 93 ? -6.825 -12.810 -23.628 1.00 55.66 93 PRO A CA 1
ATOM 708 C C . PRO A 1 93 ? -8.256 -12.839 -23.098 1.00 55.66 93 PRO A C 1
ATOM 710 O O . PRO A 1 93 ? -8.496 -12.603 -21.911 1.00 55.66 93 PRO A O 1
ATOM 713 N N . THR A 1 94 ? -9.223 -12.989 -24.006 1.00 55.62 94 THR A N 1
ATOM 714 C CA . THR A 1 94 ? -10.571 -13.418 -23.665 1.00 55.62 94 THR A CA 1
ATOM 715 C C . THR A 1 94 ? -10.339 -14.611 -22.774 1.00 55.62 94 THR A C 1
ATOM 717 O O . THR A 1 94 ? -9.684 -15.562 -23.208 1.00 55.62 94 THR A O 1
ATOM 720 N N . ALA A 1 95 ? -10.704 -14.462 -21.502 1.00 46.81 95 ALA A N 1
ATOM 721 C CA . ALA A 1 95 ? -10.409 -15.442 -20.481 1.00 46.81 95 ALA A CA 1
ATOM 722 C C . ALA A 1 95 ? -10.654 -16.839 -21.066 1.00 46.81 95 ALA A C 1
ATOM 724 O O . ALA A 1 95 ? -11.734 -17.049 -21.626 1.00 46.81 95 ALA A O 1
ATOM 725 N N . PRO A 1 96 ? -9.709 -17.794 -20.978 1.00 53.91 96 PRO A N 1
ATOM 726 C CA . PRO A 1 96 ? -10.156 -19.170 -21.013 1.00 53.91 96 PRO A CA 1
ATOM 727 C C . PRO A 1 96 ? -11.176 -19.261 -19.877 1.00 53.91 96 PRO A C 1
ATOM 729 O O . PRO A 1 96 ? -10.852 -18.911 -18.738 1.00 53.91 96 PRO A O 1
ATOM 732 N N . GLU A 1 97 ? -12.428 -19.590 -20.203 1.00 49.41 97 GLU A N 1
ATOM 733 C CA . GLU A 1 97 ? -13.440 -19.939 -19.215 1.00 49.41 97 GLU A CA 1
ATOM 734 C C . GLU A 1 97 ? -12.795 -20.955 -18.279 1.00 49.41 97 GLU A C 1
ATOM 736 O O . GLU A 1 97 ? -12.601 -22.115 -18.635 1.00 49.41 97 GLU A O 1
ATOM 741 N N . ILE A 1 98 ? -12.384 -20.508 -17.094 1.00 50.12 98 ILE A N 1
ATOM 742 C CA . ILE A 1 98 ? -11.994 -21.420 -16.036 1.00 50.12 98 ILE A CA 1
ATOM 743 C C . ILE A 1 98 ? -13.302 -22.132 -15.690 1.00 50.12 98 ILE A C 1
ATOM 745 O O . ILE A 1 98 ? -14.237 -21.453 -15.246 1.00 50.12 98 ILE A O 1
ATOM 749 N N . PRO A 1 99 ? -13.426 -23.456 -15.902 1.00 44.38 99 PRO A N 1
ATOM 750 C CA . PRO A 1 99 ? -14.635 -24.165 -15.525 1.00 44.38 99 PRO A CA 1
ATOM 751 C C . PRO A 1 99 ? -14.903 -23.886 -14.048 1.00 44.38 99 PRO A C 1
ATOM 753 O O . PRO A 1 99 ? -13.992 -23.961 -13.221 1.00 44.38 99 PRO A O 1
ATOM 756 N N . ALA A 1 100 ? -16.147 -23.549 -13.716 1.00 48.62 100 ALA A N 1
ATOM 757 C CA . ALA A 1 100 ? -16.601 -23.106 -12.397 1.00 48.62 100 ALA A CA 1
ATOM 758 C C . ALA A 1 100 ? -16.527 -24.183 -11.281 1.00 48.62 100 ALA A C 1
ATOM 760 O O . ALA A 1 100 ? -17.373 -24.232 -10.391 1.00 48.62 100 ALA A O 1
ATOM 761 N N . GLN A 1 101 ? -15.535 -25.074 -11.300 1.00 53.53 101 GLN A N 1
ATOM 762 C CA . GLN A 1 101 ? -15.460 -26.265 -10.458 1.00 53.53 101 GLN A CA 1
ATOM 763 C C . GLN A 1 101 ? -14.132 -26.384 -9.698 1.00 53.53 101 GLN A C 1
ATOM 765 O O . GLN A 1 101 ? -13.517 -27.441 -9.703 1.00 53.53 101 GLN A O 1
ATOM 770 N N . ALA A 1 102 ? -13.685 -25.336 -8.999 1.00 51.12 102 ALA A N 1
ATOM 771 C CA . ALA A 1 102 ? -12.645 -25.494 -7.970 1.00 51.12 102 ALA A CA 1
ATOM 772 C C . ALA A 1 102 ? -12.599 -24.343 -6.949 1.00 51.12 102 ALA A C 1
ATOM 774 O O . ALA A 1 102 ? -11.563 -23.725 -6.752 1.00 51.12 102 ALA A O 1
ATOM 775 N N . VAL A 1 103 ? -13.703 -24.057 -6.252 1.00 45.19 103 VAL A N 1
ATOM 776 C CA . VAL A 1 103 ? -13.646 -23.432 -4.910 1.00 45.19 103 VAL A CA 1
ATOM 777 C C . VAL A 1 103 ? -14.849 -23.879 -4.076 1.00 45.19 103 VAL A C 1
ATOM 779 O O . VAL A 1 103 ? -15.743 -23.117 -3.718 1.00 45.19 103 VAL A O 1
ATOM 782 N N . LYS A 1 104 ? -14.886 -25.174 -3.745 1.00 41.56 104 LYS A N 1
ATOM 783 C CA . LYS A 1 104 ? -15.655 -25.652 -2.590 1.00 41.56 104 LYS A CA 1
ATOM 784 C C . LYS A 1 104 ? -14.834 -25.377 -1.331 1.00 41.56 104 LYS A C 1
ATOM 786 O O . LYS A 1 104 ? -14.001 -26.185 -0.946 1.00 41.56 104 LYS A O 1
ATOM 791 N N . ALA A 1 105 ? -15.121 -24.272 -0.656 1.00 41.91 105 ALA A N 1
ATOM 792 C CA . ALA A 1 105 ? -14.845 -24.136 0.770 1.00 41.91 105 ALA A CA 1
ATOM 793 C C . ALA A 1 105 ? -15.968 -23.310 1.405 1.00 41.91 105 ALA A C 1
ATOM 795 O O . ALA A 1 105 ? -15.989 -22.088 1.331 1.00 41.91 105 ALA A O 1
ATOM 796 N N . LYS A 1 106 ? -16.942 -24.014 1.992 1.00 34.53 106 LYS A N 1
ATOM 797 C CA . LYS A 1 106 ? -18.006 -23.462 2.842 1.00 34.53 106 LYS A CA 1
ATOM 798 C C . LYS A 1 106 ? -17.376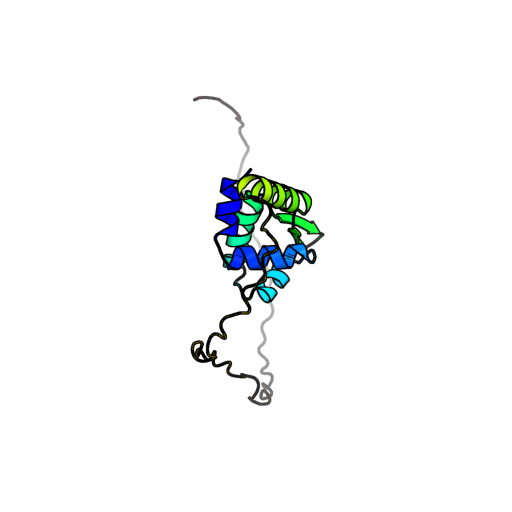 -22.819 4.087 1.00 34.53 106 LYS A C 1
ATOM 800 O O . LYS A 1 106 ? -16.857 -23.577 4.909 1.00 34.53 106 LYS A O 1
ATOM 805 N N . PRO A 1 107 ? -17.519 -21.510 4.352 1.00 34.84 107 PRO A N 1
ATOM 806 C CA . PRO A 1 107 ? -17.547 -21.051 5.726 1.00 34.84 107 PRO A CA 1
ATOM 807 C C . PRO A 1 107 ? -18.966 -21.292 6.253 1.00 34.84 107 PRO A C 1
ATOM 809 O O . PRO A 1 107 ? -19.933 -20.675 5.808 1.00 34.84 107 PRO A O 1
ATOM 812 N N . LYS A 1 108 ? -19.112 -22.240 7.183 1.00 40.22 108 LYS A N 1
ATOM 813 C CA . LYS A 1 108 ? -20.337 -22.398 7.977 1.00 40.22 108 LYS A CA 1
ATOM 814 C C . LYS A 1 108 ? -20.465 -21.176 8.892 1.00 40.22 108 LYS A C 1
ATOM 816 O O . LYS A 1 108 ? -19.947 -21.190 10.004 1.00 40.22 108 LYS A O 1
ATOM 821 N N . PHE A 1 109 ? -21.134 -20.126 8.433 1.00 36.06 109 PHE A N 1
ATOM 822 C CA . PHE A 1 109 ? -21.592 -19.056 9.311 1.00 36.06 109 PHE A CA 1
ATOM 823 C C . PHE A 1 109 ? -22.843 -19.568 10.038 1.00 36.06 109 PHE A C 1
ATOM 825 O O . PHE A 1 109 ? -23.893 -19.746 9.429 1.00 36.06 109 PHE A O 1
ATOM 832 N N . LYS A 1 110 ? -22.702 -19.941 11.316 1.00 38.16 110 LYS A N 1
ATOM 833 C CA . LYS A 1 110 ? -23.845 -20.253 12.183 1.00 38.16 110 LYS A CA 1
ATOM 834 C C . LYS A 1 110 ? -24.408 -18.930 12.686 1.00 38.16 110 LYS A C 1
ATOM 836 O O . LYS A 1 110 ? -23.779 -18.290 13.525 1.00 38.16 110 LYS A O 1
ATOM 841 N N . ASP A 1 111 ? -25.592 -18.572 12.207 1.00 40.59 111 ASP A N 1
ATOM 842 C CA . ASP A 1 111 ? -26.418 -17.542 12.826 1.00 40.59 111 ASP A CA 1
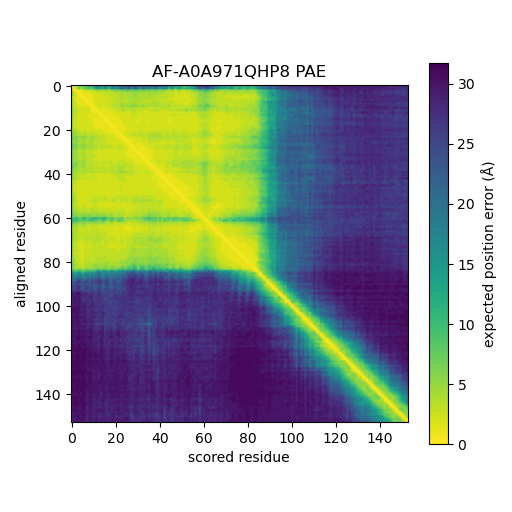ATOM 843 C C . ASP A 1 111 ? -26.702 -17.932 14.282 1.00 40.59 111 ASP A C 1
ATOM 845 O O . ASP A 1 111 ? -27.359 -18.931 14.578 1.00 40.59 111 ASP A O 1
ATOM 849 N N . SER A 1 112 ? -26.150 -17.164 15.216 1.00 46.31 112 SER A N 1
ATOM 850 C CA . SER A 1 112 ? -26.331 -17.332 16.661 1.00 46.31 112 SER A CA 1
ATOM 851 C C . SER A 1 112 ? -27.469 -16.462 17.216 1.00 46.31 112 SER A C 1
ATOM 853 O O . SER A 1 112 ? -27.500 -16.169 18.410 1.00 46.31 112 SER A O 1
ATOM 855 N N . SER A 1 113 ? -28.432 -16.059 16.379 1.00 54.28 113 SER A N 1
ATOM 856 C CA . SER A 1 113 ? -29.481 -15.090 16.733 1.00 54.28 113 SER A CA 1
ATOM 857 C C . SER A 1 113 ? -30.834 -15.689 17.149 1.00 54.28 113 SER A C 1
ATOM 859 O O . SER A 1 113 ? -31.855 -15.012 17.058 1.00 54.28 113 SER A O 1
ATOM 861 N N . SER A 1 114 ? -30.889 -16.912 17.690 1.00 53.94 114 SER A N 1
ATOM 862 C CA . SER A 1 114 ? -32.149 -17.439 18.241 1.00 53.94 114 SER A CA 1
ATOM 863 C C . SER A 1 114 ? -31.974 -18.192 19.564 1.00 53.94 114 SER A C 1
ATOM 865 O O . SER A 1 114 ? -31.823 -19.416 19.582 1.00 53.94 114 SER A O 1
ATOM 867 N N . ARG A 1 115 ? -32.050 -17.471 20.694 1.00 47.81 115 ARG A N 1
ATOM 868 C CA . ARG A 1 115 ? -32.513 -18.041 21.977 1.00 47.81 115 ARG A CA 1
ATOM 869 C C . ARG A 1 115 ? -32.961 -16.968 22.983 1.00 47.81 115 ARG A C 1
ATOM 871 O O . ARG A 1 115 ? -32.184 -16.528 23.816 1.00 47.81 115 ARG A O 1
ATOM 878 N N . GLY A 1 116 ? -34.246 -16.620 22.884 1.00 47.62 116 GLY A N 1
ATOM 879 C CA . GLY A 1 116 ? -35.195 -16.480 24.000 1.00 47.62 116 GLY A CA 1
ATOM 880 C C . GLY A 1 116 ? -35.044 -15.330 25.018 1.00 47.62 116 GLY A C 1
ATOM 881 O O . GLY A 1 116 ? -33.961 -14.782 25.212 1.00 47.62 116 GLY A O 1
ATOM 882 N N . PRO A 1 117 ? -36.135 -14.958 25.719 1.00 42.28 117 PRO A N 1
ATOM 883 C CA . PRO A 1 117 ? -36.116 -13.886 26.710 1.00 42.28 117 PRO A CA 1
ATOM 884 C C . PRO A 1 117 ? -35.339 -14.312 27.963 1.00 42.28 117 PRO A C 1
ATOM 886 O O . PRO A 1 117 ? -35.517 -15.416 28.477 1.00 42.28 117 PRO A O 1
ATOM 889 N N . ARG A 1 118 ? -34.502 -13.413 28.495 1.00 49.03 118 ARG A N 1
ATOM 890 C CA . ARG A 1 118 ? -33.815 -13.613 29.781 1.00 49.03 118 ARG A CA 1
ATOM 891 C C . ARG A 1 118 ? -34.845 -13.640 30.927 1.00 49.03 118 ARG A C 1
ATOM 893 O O . ARG A 1 118 ? -35.649 -12.709 31.014 1.00 49.03 118 ARG A O 1
ATOM 900 N N . PRO A 1 119 ? -34.823 -14.628 31.841 1.00 57.25 119 PRO A N 1
ATOM 901 C CA . PRO A 1 119 ? -35.697 -14.617 33.010 1.00 57.25 119 PRO A CA 1
ATOM 902 C C . PRO A 1 119 ? -35.329 -13.469 33.964 1.00 57.25 119 PRO A C 1
ATOM 904 O O . PRO A 1 119 ? -34.154 -13.168 34.192 1.00 57.25 119 PRO A O 1
ATOM 907 N N . ARG A 1 120 ? -36.355 -12.819 34.530 1.00 53.53 120 ARG A N 1
ATOM 908 C CA . ARG A 1 12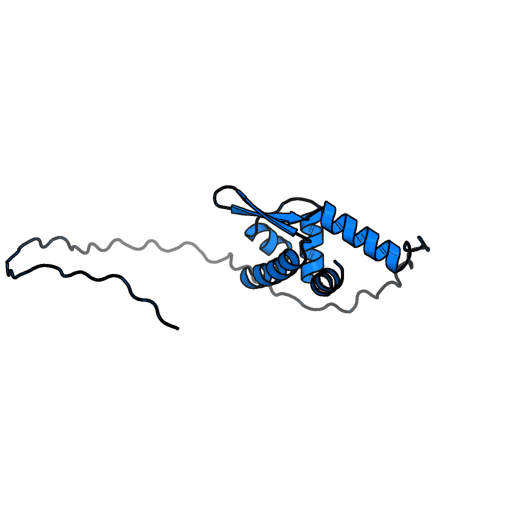0 ? -36.221 -11.737 35.516 1.00 53.53 120 ARG A CA 1
ATOM 909 C C . ARG A 1 120 ? -35.540 -12.266 36.778 1.00 53.53 120 ARG A C 1
ATOM 911 O O . ARG A 1 120 ? -36.128 -13.034 37.536 1.00 53.53 120 ARG A O 1
ATOM 918 N N . ARG A 1 121 ? -34.309 -11.824 37.031 1.00 56.53 121 ARG A N 1
ATOM 919 C CA . ARG A 1 121 ? -33.597 -12.105 38.281 1.00 56.53 121 ARG A CA 1
ATOM 920 C C . ARG A 1 121 ? -34.264 -11.305 39.409 1.00 56.53 121 ARG A C 1
ATOM 922 O O . ARG A 1 121 ? -34.238 -10.075 39.396 1.00 56.53 121 ARG A O 1
ATOM 929 N N . ARG A 1 122 ? -34.911 -12.007 40.348 1.00 52.56 122 ARG A N 1
ATOM 930 C CA . ARG A 1 122 ? -35.442 -11.442 41.601 1.00 52.56 122 ARG A CA 1
ATOM 931 C C . ARG A 1 122 ? -34.320 -10.701 42.342 1.00 52.56 122 ARG A C 1
ATOM 933 O O . ARG A 1 122 ? -33.220 -11.230 42.477 1.00 52.56 122 ARG A O 1
ATOM 940 N N . LYS A 1 123 ? -34.614 -9.486 42.815 1.00 48.34 123 LYS A N 1
ATOM 941 C CA . LYS A 1 123 ? -33.758 -8.720 43.730 1.00 48.34 123 LYS A CA 1
ATOM 94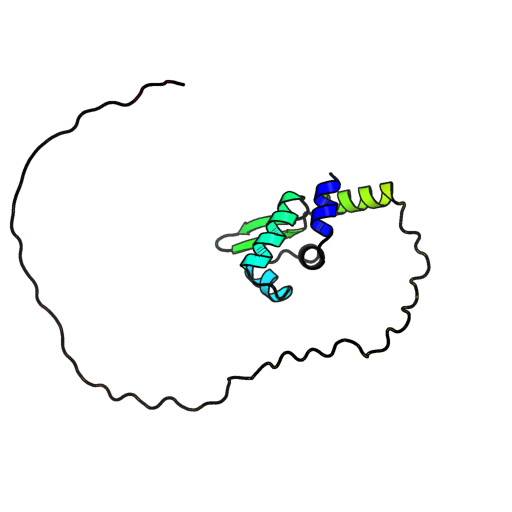2 C C . LYS A 1 123 ? -33.610 -9.507 45.038 1.00 48.34 123 LYS A C 1
ATOM 944 O O . LYS A 1 123 ? -34.612 -9.761 45.699 1.00 48.34 123 LYS A O 1
ATOM 949 N N . THR A 1 124 ? -32.389 -9.857 45.421 1.00 53.72 124 THR A N 1
ATOM 950 C CA . THR A 1 124 ? -32.044 -10.185 46.811 1.00 53.72 124 THR A CA 1
ATOM 951 C C . THR A 1 124 ? -31.407 -8.938 47.427 1.00 53.72 124 THR A C 1
ATOM 953 O O . THR A 1 124 ? -30.481 -8.394 46.817 1.00 53.72 124 THR A O 1
ATOM 956 N N . PRO A 1 125 ? -31.875 -8.445 48.586 1.00 46.06 125 PRO A N 1
ATOM 957 C CA . PRO A 1 125 ? -31.191 -7.377 49.294 1.00 46.06 125 PRO A CA 1
ATOM 958 C C . PRO A 1 125 ? -29.971 -7.993 49.982 1.00 46.06 125 PRO A C 1
ATOM 960 O O . PRO A 1 125 ? -30.106 -8.954 50.730 1.00 46.06 125 PRO A O 1
ATOM 963 N N . SER A 1 126 ? -28.775 -7.470 49.730 1.00 50.62 126 SER A N 1
ATOM 964 C CA . SER A 1 126 ? -27.637 -7.756 50.601 1.00 50.62 126 SER A CA 1
ATOM 965 C C . SER A 1 126 ? -26.899 -6.462 50.862 1.00 50.62 126 SER A C 1
ATOM 967 O O . SER A 1 126 ? -26.226 -5.914 49.992 1.00 50.62 126 SER A O 1
ATOM 969 N N . ALA A 1 127 ? -27.122 -5.975 52.075 1.00 57.00 127 ALA A N 1
ATOM 970 C CA . ALA A 1 127 ? -26.453 -4.855 52.692 1.00 57.00 127 ALA A CA 1
ATOM 971 C C . ALA A 1 127 ? -24.937 -5.069 52.695 1.00 57.00 127 ALA A C 1
ATOM 973 O O . ALA A 1 127 ? -24.479 -6.123 53.132 1.00 57.00 127 ALA A O 1
ATOM 974 N N . ASN A 1 128 ? -24.170 -4.061 52.275 1.00 47.62 128 ASN A N 1
ATOM 975 C CA . ASN A 1 128 ? -22.981 -3.695 53.035 1.00 47.62 128 ASN A CA 1
ATOM 976 C C . ASN A 1 128 ? -22.498 -2.277 52.702 1.00 47.62 128 ASN A C 1
ATOM 978 O O . ASN A 1 128 ? -21.950 -2.017 51.633 1.00 47.62 128 ASN A O 1
ATOM 982 N N . ALA A 1 129 ? -22.701 -1.378 53.653 1.00 47.72 129 ALA A N 1
ATOM 983 C CA . ALA A 1 129 ? -21.957 -0.146 53.873 1.00 47.72 129 ALA A CA 1
ATOM 984 C C . ALA A 1 129 ? -22.187 0.236 55.348 1.00 47.72 129 ALA A C 1
ATOM 986 O O . ALA A 1 129 ? -23.226 -0.144 55.894 1.00 47.72 129 ALA A O 1
ATOM 987 N N . PRO A 1 130 ? -21.353 1.070 55.985 1.00 50.25 130 PRO A N 1
ATOM 988 C CA . PRO A 1 130 ? -19.933 1.353 55.781 1.00 50.25 130 PRO A CA 1
ATOM 989 C C . PRO A 1 130 ? -19.132 1.048 57.072 1.00 50.25 130 PRO A C 1
ATOM 991 O O . PRO A 1 130 ? -19.706 0.908 58.152 1.00 50.25 130 PRO A O 1
ATOM 994 N N . ARG A 1 131 ? -17.793 1.017 57.023 1.00 45.78 131 ARG A N 1
ATOM 995 C CA . ARG A 1 131 ? -17.004 1.214 58.251 1.00 45.78 131 ARG A CA 1
ATOM 996 C C . ARG A 1 131 ? -15.847 2.168 58.007 1.00 45.78 131 ARG A C 1
ATOM 998 O O . ARG A 1 131 ? -14.912 1.886 57.269 1.00 45.78 131 ARG A O 1
ATOM 1005 N N . THR A 1 132 ? -16.002 3.327 58.620 1.00 48.50 132 THR A N 1
ATOM 1006 C CA . THR A 1 132 ? -15.094 4.465 58.643 1.00 48.50 132 THR A CA 1
ATOM 1007 C C . THR A 1 132 ? -14.145 4.352 59.847 1.00 48.50 132 THR A C 1
ATOM 1009 O O . THR A 1 132 ? -14.539 3.807 60.876 1.00 48.50 132 THR A O 1
ATOM 1012 N N . GLN A 1 133 ? -12.986 5.021 59.728 1.00 51.34 133 GLN A N 1
ATOM 1013 C CA . GLN A 1 133 ? -12.061 5.496 60.784 1.00 51.34 133 GLN A CA 1
ATOM 1014 C C . GLN A 1 133 ? -11.086 4.446 61.374 1.00 51.34 133 GLN A C 1
ATOM 1016 O O . GLN A 1 133 ? -11.445 3.288 61.511 1.00 51.34 133 GLN A O 1
ATOM 1021 N N . ARG A 1 134 ? -9.838 4.760 61.769 1.00 43.91 134 ARG A N 1
ATOM 1022 C CA . ARG A 1 134 ? -9.124 6.037 61.990 1.00 43.91 134 ARG A CA 1
ATOM 1023 C C . ARG A 1 134 ? -7.599 5.787 62.064 1.00 43.91 134 ARG A C 1
ATOM 1025 O O . ARG A 1 134 ? -7.169 4.667 62.301 1.00 43.91 134 ARG A O 1
ATOM 1032 N N . SER A 1 135 ? -6.850 6.874 61.897 1.00 44.78 135 SER A N 1
ATOM 1033 C CA . SER A 1 135 ? -5.397 7.113 61.940 1.00 44.78 135 SER A CA 1
ATOM 1034 C C . SER A 1 135 ? -4.586 6.553 63.120 1.00 44.78 135 SER A C 1
ATOM 1036 O O . SER A 1 135 ? -5.130 6.438 64.212 1.00 44.78 135 SER A O 1
ATOM 1038 N N . ALA A 1 136 ? -3.260 6.416 62.925 1.00 45.41 136 ALA A N 1
ATOM 1039 C CA . ALA A 1 136 ? -2.188 7.078 63.710 1.00 45.41 136 ALA A CA 1
ATOM 1040 C C . ALA A 1 136 ? -0.777 6.572 63.286 1.00 45.41 136 ALA A C 1
ATOM 1042 O O . ALA A 1 136 ? -0.569 5.370 63.245 1.00 45.41 136 ALA A O 1
ATOM 1043 N N . ILE A 1 137 ? 0.118 7.436 62.771 1.00 48.59 137 ILE A N 1
ATOM 1044 C CA . ILE A 1 137 ? 1.281 8.089 63.444 1.00 48.59 137 ILE A CA 1
ATOM 1045 C C . ILE A 1 137 ? 2.599 7.310 63.255 1.00 48.59 137 ILE A C 1
ATOM 1047 O O . ILE A 1 137 ? 2.665 6.133 63.582 1.00 48.59 137 ILE A O 1
ATOM 1051 N N . GLY A 1 138 ? 3.664 8.000 62.813 1.00 41.12 138 GLY A N 1
ATOM 1052 C CA . GLY A 1 138 ? 5.043 7.521 62.989 1.00 41.12 138 GLY A CA 1
ATOM 1053 C C . GLY A 1 138 ? 6.077 8.019 61.977 1.00 41.12 138 GLY A C 1
ATOM 1054 O O . GLY A 1 138 ? 6.475 7.279 61.094 1.00 41.12 138 GLY A O 1
ATOM 1055 N N . THR A 1 139 ? 6.482 9.274 62.144 1.00 46.00 139 THR A N 1
ATOM 1056 C CA . THR A 1 139 ? 7.707 9.973 61.697 1.00 46.00 139 THR A CA 1
ATOM 1057 C C . THR A 1 139 ? 8.985 9.138 61.507 1.00 46.00 139 THR A C 1
ATOM 1059 O O . THR A 1 139 ? 9.288 8.325 62.375 1.00 46.00 139 THR A O 1
ATOM 1062 N N . ALA A 1 140 ? 9.812 9.473 60.503 1.00 46.94 140 ALA A N 1
ATOM 1063 C CA . ALA A 1 140 ? 11.139 10.083 60.717 1.00 46.94 140 ALA A CA 1
ATOM 1064 C C . ALA A 1 140 ? 11.902 10.357 59.398 1.00 46.94 140 ALA A C 1
ATOM 1066 O O . ALA A 1 140 ? 11.982 9.506 58.520 1.00 46.94 140 ALA A O 1
ATOM 1067 N N . ASP A 1 141 ? 12.456 11.568 59.358 1.00 42.88 141 ASP A N 1
ATOM 1068 C CA . ASP A 1 141 ? 13.800 11.949 58.913 1.00 42.88 141 ASP A CA 1
ATOM 1069 C C . ASP A 1 141 ? 14.302 11.809 57.461 1.00 42.88 141 ASP A C 1
ATOM 1071 O O . ASP A 1 141 ? 14.668 10.749 56.972 1.00 42.88 141 ASP A O 1
ATOM 1075 N N . SER A 1 142 ? 14.472 13.005 56.887 1.00 47.88 142 SER A N 1
ATOM 1076 C CA . SER A 1 142 ? 15.764 13.591 56.495 1.00 47.88 142 SER A CA 1
ATOM 1077 C C . SER A 1 142 ? 16.399 13.295 55.131 1.00 47.88 142 SER A C 1
ATOM 1079 O O . SER A 1 142 ? 17.145 12.344 54.960 1.00 47.88 142 SER A O 1
ATOM 1081 N N . VAL A 1 143 ? 16.160 14.280 54.245 1.00 55.12 143 VAL A N 1
ATOM 1082 C CA . VAL A 1 143 ? 17.134 15.165 53.553 1.00 55.12 143 VAL A CA 1
ATOM 1083 C C . VAL A 1 143 ? 18.030 14.563 52.442 1.00 55.12 143 VAL A C 1
ATOM 1085 O O . VAL A 1 143 ? 18.470 13.424 52.543 1.00 55.12 143 VAL A O 1
ATOM 1088 N N . PRO A 1 144 ? 18.256 15.318 51.340 1.00 58.19 144 PRO A N 1
ATOM 1089 C CA . PRO A 1 144 ? 18.749 14.820 50.058 1.00 58.19 144 PRO A CA 1
ATOM 1090 C C . PRO A 1 144 ? 20.255 15.055 49.870 1.00 58.19 144 PRO A C 1
ATOM 1092 O O . PRO A 1 144 ? 20.812 15.955 50.485 1.00 58.19 144 PRO A O 1
ATOM 1095 N N . ASP A 1 145 ? 20.878 14.335 48.938 1.00 46.47 145 ASP A N 1
ATOM 1096 C CA . ASP A 1 145 ? 22.180 14.716 48.384 1.00 46.47 145 ASP A CA 1
ATOM 1097 C C . ASP A 1 145 ? 22.245 14.280 46.912 1.00 46.47 145 ASP A C 1
ATOM 1099 O O . ASP A 1 145 ? 22.154 13.096 46.593 1.00 46.47 145 ASP A O 1
ATOM 1103 N N . ASP A 1 146 ? 22.161 15.293 46.049 1.00 46.22 146 ASP A N 1
ATOM 1104 C CA . ASP A 1 146 ? 23.103 15.642 44.982 1.00 46.22 146 ASP A CA 1
ATOM 1105 C C . ASP A 1 146 ? 23.765 14.563 44.087 1.00 46.22 146 ASP A C 1
ATOM 1107 O O . ASP A 1 146 ? 23.926 13.393 44.419 1.00 46.22 146 ASP A O 1
ATOM 1111 N N . ILE A 1 147 ? 24.266 15.056 42.949 1.00 48.47 147 ILE A N 1
ATOM 1112 C CA . ILE A 1 147 ? 25.143 14.423 41.949 1.00 48.47 147 ILE A CA 1
ATOM 1113 C C . ILE A 1 147 ? 24.449 13.795 40.713 1.00 48.47 147 ILE A C 1
ATOM 1115 O O . ILE A 1 147 ? 24.321 12.583 40.543 1.00 48.47 147 ILE A O 1
ATOM 1119 N N . LEU A 1 148 ? 24.128 14.660 39.743 1.00 44.69 148 LEU A N 1
ATOM 1120 C CA . LEU A 1 148 ? 24.600 14.473 38.355 1.00 44.69 148 LEU A CA 1
ATOM 1121 C C . LEU A 1 148 ? 26.053 15.001 38.267 1.00 44.69 148 LEU A C 1
ATOM 1123 O O . LEU A 1 148 ? 26.437 15.780 39.137 1.00 44.69 148 LEU A O 1
ATOM 1127 N N . PRO A 1 149 ? 26.806 14.849 37.161 1.00 52.38 149 PRO A N 1
ATOM 1128 C CA . PRO A 1 149 ? 26.932 13.780 36.160 1.00 52.38 149 PRO A CA 1
ATOM 1129 C C . PRO A 1 149 ? 28.415 13.336 36.018 1.00 52.38 149 PRO A C 1
ATOM 1131 O O . PRO A 1 149 ? 29.315 14.095 36.365 1.00 52.38 149 PRO A O 1
ATOM 1134 N N . THR A 1 150 ? 28.741 12.184 35.416 1.00 43.53 150 THR A N 1
ATOM 1135 C CA . THR A 1 150 ? 30.057 12.032 34.747 1.00 43.53 150 THR A CA 1
ATOM 1136 C C . THR A 1 150 ? 30.017 10.990 33.631 1.00 43.53 150 THR A C 1
ATOM 1138 O O . THR A 1 150 ? 29.630 9.843 33.832 1.00 43.53 150 THR A O 1
ATOM 1141 N N . GLU A 1 151 ? 30.422 11.455 32.454 1.00 42.16 151 GLU A N 1
ATOM 1142 C CA . GLU A 1 151 ? 31.039 10.733 31.341 1.00 42.16 151 GLU A CA 1
ATOM 1143 C C . GLU A 1 151 ? 31.853 9.490 31.757 1.00 42.16 151 GLU A C 1
ATOM 1145 O O . GLU A 1 151 ? 32.645 9.576 32.690 1.00 42.16 151 GLU A O 1
ATOM 1150 N N . LEU A 1 152 ? 31.751 8.385 31.007 1.00 47.09 152 LEU A N 1
ATOM 1151 C CA . LEU A 1 152 ? 32.895 7.794 30.290 1.00 47.09 152 LEU A CA 1
ATOM 1152 C C . LEU A 1 152 ? 32.494 6.526 29.511 1.00 47.09 152 LEU A C 1
ATOM 1154 O O . LEU A 1 152 ? 31.825 5.650 30.058 1.00 47.09 152 LEU A O 1
ATOM 1158 N N . LEU A 1 153 ? 33.091 6.438 28.314 1.00 44.66 153 LEU A N 1
ATOM 1159 C CA . LEU A 1 153 ? 33.204 5.341 27.334 1.00 44.66 153 LEU A CA 1
ATOM 1160 C C . LEU A 1 153 ? 32.101 5.215 26.275 1.00 44.66 153 LEU A C 1
ATOM 1162 O O . LEU A 1 153 ? 31.005 4.693 26.565 1.00 44.66 153 LEU A O 1
#

Nearest PDB structures (foldseek):
  4omz-assembly2_C  TM=8.241E-01  e=1.642E-06  Sinorhizobium fredii
  7p6f-assembly1_BBB  TM=8.589E-01  e=1.844E-05  Streptomyces griseus
  7p6f-assembly2_CCC-2  TM=8.388E-01  e=1.352E-05  Streptomyces griseus
  3f6v-assembly1_A-2  TM=8.638E-01  e=3.028E-05  Rhodococcus jostii RHA1
  4k2e-assembly1_B  TM=8.303E-01  e=6.780E-05  Vibrio cholerae O1 biovar El Tor str. N16961

Solvent-accessible surface area (backbone atoms only — not comparable to full-atom values): 10235 Å² total; per-residue (Å²): 132,58,69,54,40,52,63,36,52,71,39,72,65,42,44,52,51,48,59,53,22,68,76,42,73,40,40,58,72,57,48,21,62,74,74,72,43,57,68,68,60,42,54,53,49,48,48,44,33,42,74,42,48,45,32,48,76,49,76,60,89,95,45,53,31,34,30,40,28,59,67,51,46,50,52,50,50,51,52,49,29,70,73,74,44,70,79,73,89,60,80,72,77,73,69,77,81,71,74,95,79,83,81,92,72,84,80,84,79,75,84,84,85,81,79,81,84,80,80,84,78,78,88,74,91,76,90,85,84,85,87,81,90,81,91,85,90,86,88,83,84,83,87,88,81,87,80,85,84,80,91,84,136